Protein AF-A0A136WGT8-F1 (afdb_monomer)

Foldseek 3Di:
DVVVVCVVCVVVVVVVVLVVLLVPLADDDPVCPDDDDDDPVSVVSYPD

Sequence (48 aa):
MKKALLYKWSSVLTAFAVLITTWSANTACTFVTHQPKLPEAAKKLRKF

pLDDT: mean 76.8, std 11.14, range [54.19, 92.88]

Solvent-accessible surface area (backbone atoms only — not comparable to full-atom values): 3039 Å² total; per-residue (Å²): 115,72,66,62,54,50,63,74,41,40,66,59,53,51,54,49,51,50,50,53,49,33,49,56,60,60,46,80,56,88,87,48,86,82,64,76,82,77,56,75,77,54,53,76,52,31,91,116

InterPro domains:
  IPR009229 AgrD, cyclic lactone autoinducer peptide [TIGR04223] (8-44)

Organism: NCBI:txid36847

Structure (mmCIF, N/CA/C/O backbone):
data_AF-A0A136WGT8-F1
#
_entry.id   AF-A0A136WGT8-F1
#
loop_
_atom_site.group_PDB
_atom_site.id
_atom_site.type_symbol
_atom_site.label_atom_id
_atom_site.label_alt_id
_atom_site.label_c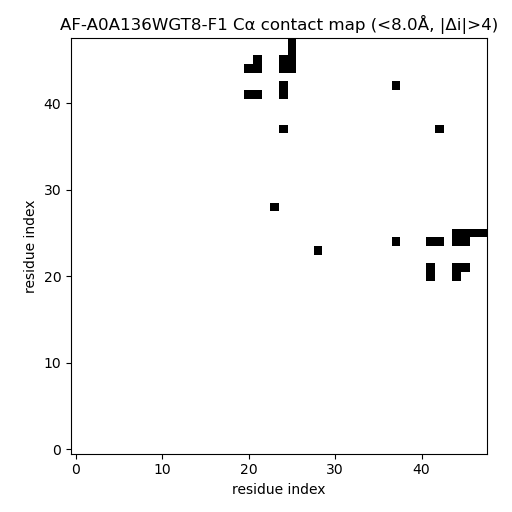omp_id
_atom_site.label_asym_id
_atom_site.label_entity_id
_atom_site.label_seq_id
_atom_site.pdbx_PDB_ins_code
_atom_site.Cartn_x
_atom_site.Cartn_y
_atom_site.Cartn_z
_atom_site.occupancy
_atom_site.B_iso_or_equiv
_atom_site.auth_seq_id
_atom_site.auth_comp_id
_atom_site.auth_asym_id
_atom_site.auth_atom_id
_atom_site.pdbx_PDB_model_num
ATOM 1 N N . MET A 1 1 ? -18.598 -8.559 17.490 1.00 54.19 1 MET A N 1
ATOM 2 C CA . MET A 1 1 ? -17.324 -8.054 18.064 1.00 54.19 1 MET A CA 1
ATOM 3 C C . MET A 1 1 ? -16.165 -7.956 17.057 1.00 54.19 1 MET A C 1
ATOM 5 O O . MET A 1 1 ? -15.485 -6.942 17.068 1.00 54.19 1 MET A O 1
ATOM 9 N N . LYS A 1 2 ? -15.959 -8.919 16.139 1.00 58.81 2 LYS A N 1
ATOM 10 C CA . LYS A 1 2 ? -14.826 -8.915 15.175 1.00 58.81 2 LYS A CA 1
ATOM 11 C C . LYS A 1 2 ? -14.775 -7.691 14.237 1.00 58.81 2 LYS A C 1
ATOM 13 O O . LYS A 1 2 ? -13.726 -7.084 14.071 1.00 58.81 2 LYS A O 1
ATOM 18 N N . LYS A 1 3 ? -15.920 -7.286 13.669 1.00 59.19 3 LYS A N 1
ATOM 19 C CA . LYS A 1 3 ? -16.001 -6.142 12.737 1.00 59.19 3 LYS A CA 1
ATOM 20 C C . LYS A 1 3 ? -15.679 -4.802 13.410 1.00 59.19 3 LYS A C 1
ATOM 22 O O . LYS A 1 3 ? -14.976 -3.990 12.833 1.00 59.19 3 LYS A O 1
ATOM 27 N N . ALA A 1 4 ? -16.135 -4.597 14.647 1.00 65.12 4 ALA A N 1
ATOM 28 C CA . ALA A 1 4 ? -15.886 -3.364 15.397 1.00 65.12 4 ALA A CA 1
ATOM 29 C C . ALA A 1 4 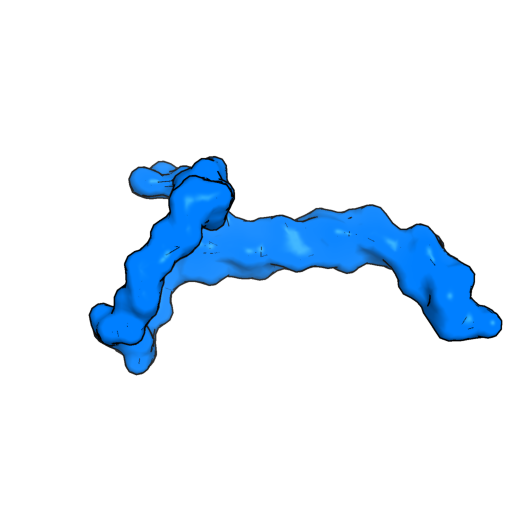? -14.395 -3.162 15.715 1.00 65.12 4 ALA A C 1
ATOM 31 O O . ALA A 1 4 ? -13.905 -2.039 15.662 1.00 65.12 4 ALA A O 1
ATOM 32 N N . LEU A 1 5 ? -13.665 -4.251 15.987 1.00 67.94 5 LEU A N 1
ATOM 33 C CA . LEU A 1 5 ? -12.214 -4.211 16.170 1.00 67.94 5 LEU A CA 1
ATOM 34 C C . LEU A 1 5 ? -11.501 -3.827 14.863 1.00 67.94 5 LEU A C 1
ATOM 36 O O . LEU A 1 5 ? -10.641 -2.954 14.877 1.00 67.94 5 LEU A O 1
ATOM 40 N N . LEU A 1 6 ? -11.914 -4.403 13.728 1.00 74.69 6 LEU A N 1
ATOM 41 C CA . LEU A 1 6 ? -11.377 -4.041 12.411 1.00 74.69 6 LEU A CA 1
ATOM 42 C C . LEU A 1 6 ? -11.654 -2.576 12.052 1.00 74.69 6 LEU A C 1
ATOM 44 O O . LEU A 1 6 ? -10.763 -1.911 11.542 1.00 74.69 6 LEU A O 1
ATOM 48 N N . TYR A 1 7 ? -12.840 -2.045 12.364 1.00 78.50 7 TYR A N 1
ATOM 49 C CA . TYR A 1 7 ? -13.148 -0.624 12.160 1.00 78.50 7 TYR A CA 1
ATOM 50 C C . TYR A 1 7 ? -12.328 0.298 13.068 1.00 78.50 7 TYR A C 1
ATOM 52 O O . TYR A 1 7 ? -11.912 1.361 12.621 1.00 78.50 7 TYR A O 1
ATOM 60 N N . LYS A 1 8 ? -12.051 -0.107 14.315 1.00 80.88 8 LYS A N 1
ATOM 61 C CA . LYS A 1 8 ? -11.213 0.666 15.248 1.00 80.88 8 LYS A CA 1
ATOM 62 C C . LYS A 1 8 ? -9.755 0.769 14.794 1.00 80.88 8 LYS A C 1
ATOM 64 O O . LYS A 1 8 ? -9.121 1.791 15.020 1.00 80.88 8 LYS A O 1
ATOM 69 N N . TRP A 1 9 ? -9.236 -0.282 14.164 1.00 87.00 9 TRP A N 1
ATOM 70 C CA . TRP A 1 9 ? -7.844 -0.365 13.712 1.00 87.00 9 TRP A CA 1
ATOM 71 C C . TRP A 1 9 ? -7.685 -0.144 12.204 1.00 87.00 9 TRP A C 1
ATOM 73 O O . TRP A 1 9 ? -6.569 -0.214 11.692 1.00 87.00 9 TRP A O 1
ATOM 83 N N . SER A 1 10 ? -8.772 0.150 11.484 1.00 86.12 10 SER A N 1
ATOM 84 C CA . SER A 1 10 ? -8.785 0.252 10.020 1.00 86.12 10 SER A CA 1
ATOM 85 C C . SER A 1 10 ? -7.776 1.277 9.510 1.00 86.12 1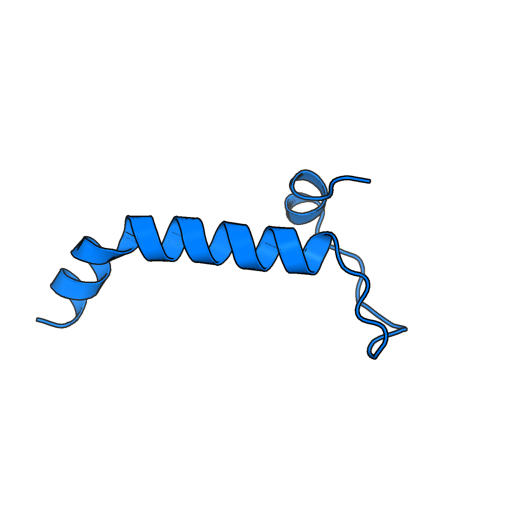0 SER A C 1
ATOM 87 O O . SER A 1 10 ? -7.051 0.999 8.560 1.00 86.12 10 SER A O 1
ATOM 89 N N . SER A 1 11 ? -7.665 2.425 10.182 1.00 87.56 11 SER A N 1
ATOM 90 C CA . SER A 1 11 ? -6.707 3.475 9.831 1.00 87.56 11 SER A CA 1
ATOM 91 C C . SER A 1 11 ? -5.258 3.013 9.997 1.00 87.56 11 SER A C 1
ATOM 93 O O . SER A 1 11 ? -4.428 3.269 9.129 1.00 87.56 11 SER A O 1
ATOM 95 N N . VAL A 1 12 ? -4.952 2.299 11.085 1.00 92.88 12 VAL A N 1
ATOM 96 C CA . VAL A 1 12 ? -3.604 1.772 11.354 1.00 92.88 12 VAL A CA 1
ATOM 97 C C . VAL A 1 12 ? -3.250 0.696 10.333 1.00 92.88 12 VAL A C 1
ATOM 99 O O . VAL A 1 12 ? -2.174 0.736 9.746 1.00 92.88 12 VAL A O 1
ATOM 102 N N . LEU A 1 13 ? -4.179 -0.222 10.061 1.00 90.75 13 LEU A N 1
ATOM 103 C CA . LEU A 1 13 ? -4.004 -1.270 9.056 1.00 90.75 13 LEU A CA 1
ATOM 104 C C . LEU A 1 13 ? -3.826 -0.686 7.650 1.00 90.75 13 LEU A C 1
ATOM 106 O O . LEU A 1 13 ? -2.995 -1.174 6.890 1.00 90.75 13 LEU A O 1
ATOM 110 N N . THR A 1 14 ? -4.553 0.384 7.322 1.00 90.25 14 THR A N 1
ATOM 111 C CA . THR A 1 14 ? -4.423 1.081 6.035 1.00 90.25 14 THR A CA 1
ATOM 112 C C . THR A 1 14 ? -3.044 1.723 5.900 1.00 90.25 14 THR A C 1
ATOM 114 O O . THR A 1 14 ? -2.359 1.493 4.906 1.00 90.25 14 THR A O 1
ATOM 117 N N . ALA A 1 15 ? -2.588 2.466 6.914 1.00 91.25 15 ALA A N 1
ATOM 118 C CA . ALA A 1 15 ? -1.252 3.063 6.914 1.00 91.25 15 ALA A CA 1
ATOM 119 C C . ALA A 1 15 ? -0.148 1.995 6.818 1.00 91.25 15 ALA A C 1
ATOM 121 O O . ALA A 1 15 ? 0.808 2.140 6.056 1.00 91.25 15 ALA A O 1
ATOM 122 N N . PHE A 1 16 ? -0.308 0.886 7.540 1.00 92.50 16 PHE A N 1
ATOM 123 C CA . PHE A 1 16 ? 0.645 -0.218 7.536 1.00 92.50 16 PHE A CA 1
ATOM 124 C C . PHE A 1 16 ? 0.711 -0.930 6.177 1.00 92.50 16 PHE A C 1
ATOM 126 O O . PHE A 1 16 ? 1.799 -1.199 5.670 1.00 92.50 16 PHE A O 1
ATOM 133 N N . ALA A 1 17 ? -0.438 -1.165 5.536 1.00 89.19 17 ALA A N 1
ATOM 134 C CA . ALA A 1 17 ? -0.499 -1.732 4.191 1.00 89.19 17 ALA A CA 1
ATOM 135 C C . ALA A 1 17 ? 0.197 -0.831 3.158 1.00 89.19 17 ALA A C 1
ATOM 137 O O . ALA A 1 17 ? 0.942 -1.325 2.307 1.00 89.19 17 ALA A O 1
ATOM 138 N N . VAL A 1 18 ? 0.010 0.490 3.255 1.00 88.44 18 VAL A N 1
ATOM 139 C CA . VAL A 1 18 ? 0.693 1.460 2.384 1.00 88.44 18 VAL A CA 1
ATOM 140 C C . VAL A 1 18 ? 2.204 1.436 2.616 1.00 88.44 18 VAL 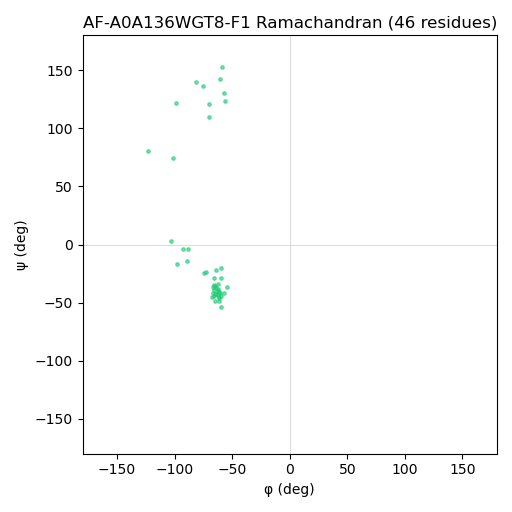A C 1
ATOM 142 O O . VAL A 1 18 ? 2.955 1.423 1.640 1.00 88.44 18 VAL A O 1
ATOM 145 N N . LEU A 1 19 ? 2.667 1.364 3.868 1.00 88.75 19 LEU A N 1
ATOM 146 C CA . LEU A 1 19 ? 4.096 1.266 4.194 1.00 88.75 19 LEU A CA 1
ATOM 147 C C . LEU A 1 19 ? 4.740 0.003 3.617 1.00 88.75 19 LEU A C 1
ATOM 149 O O . LEU A 1 19 ? 5.769 0.102 2.951 1.00 88.75 19 LEU A O 1
ATOM 153 N N . ILE A 1 20 ? 4.122 -1.166 3.810 1.00 86.31 20 ILE A N 1
ATOM 154 C CA . ILE A 1 20 ? 4.624 -2.435 3.257 1.00 86.31 20 ILE A CA 1
ATOM 155 C C . ILE A 1 20 ? 4.659 -2.378 1.729 1.00 86.31 20 ILE A C 1
ATOM 157 O O . ILE A 1 20 ? 5.660 -2.746 1.115 1.00 86.31 20 ILE A O 1
ATOM 161 N N . THR A 1 21 ? 3.588 -1.877 1.108 1.00 86.19 21 THR A N 1
ATOM 162 C CA . THR A 1 21 ? 3.505 -1.765 -0.355 1.00 86.19 21 THR A CA 1
ATOM 163 C C . THR A 1 21 ? 4.596 -0.838 -0.882 1.00 86.19 21 THR A C 1
ATOM 165 O O . THR A 1 21 ? 5.318 -1.201 -1.806 1.00 86.19 21 THR A O 1
ATOM 168 N N . THR A 1 22 ? 4.784 0.318 -0.247 1.00 86.06 22 THR A N 1
ATOM 169 C CA . THR A 1 22 ? 5.830 1.288 -0.596 1.00 86.06 22 THR A CA 1
ATOM 170 C C . THR A 1 22 ? 7.224 0.691 -0.426 1.00 86.06 22 THR A C 1
ATOM 172 O O . THR A 1 22 ? 8.069 0.857 -1.301 1.00 86.06 22 THR A O 1
ATOM 175 N N . TRP A 1 23 ? 7.479 -0.043 0.659 1.00 83.62 23 TRP A N 1
ATOM 176 C CA . TRP A 1 23 ? 8.749 -0.740 0.866 1.00 83.62 23 TRP A CA 1
ATOM 177 C C . TRP A 1 23 ? 8.987 -1.747 -0.263 1.00 83.62 23 TRP A C 1
ATOM 179 O O . TRP A 1 23 ? 10.003 -1.664 -0.955 1.00 83.62 23 TRP A O 1
ATOM 189 N N . SER A 1 24 ? 8.030 -2.643 -0.505 1.00 80.50 24 SER A N 1
ATOM 190 C CA . SER A 1 24 ? 8.139 -3.688 -1.530 1.00 80.50 24 SER A CA 1
ATOM 191 C C . SER A 1 24 ? 8.279 -3.137 -2.955 1.00 80.50 24 SER A C 1
ATOM 193 O O . SER A 1 24 ? 9.016 -3.701 -3.751 1.00 80.50 24 SER A O 1
ATOM 195 N N . ALA A 1 25 ? 7.640 -2.007 -3.276 1.00 80.94 25 ALA A N 1
ATOM 196 C CA . ALA A 1 25 ? 7.743 -1.357 -4.585 1.00 80.94 25 ALA A CA 1
ATOM 197 C C . ALA A 1 25 ? 9.107 -0.679 -4.812 1.00 80.94 25 ALA A C 1
ATOM 199 O O . ALA A 1 25 ? 9.511 -0.469 -5.957 1.00 80.94 25 ALA A O 1
ATOM 200 N N . ASN A 1 26 ? 9.806 -0.327 -3.728 1.00 80.38 26 ASN A N 1
ATOM 201 C CA . ASN A 1 26 ? 11.116 0.327 -3.746 1.00 80.38 26 ASN A CA 1
ATOM 202 C C . ASN A 1 26 ? 12.293 -0.634 -3.562 1.00 80.38 26 ASN A C 1
ATOM 204 O O . ASN A 1 26 ? 13.426 -0.273 -3.872 1.00 80.38 26 ASN A O 1
ATOM 208 N N . THR A 1 27 ? 12.043 -1.845 -3.068 1.00 75.62 27 THR A N 1
ATOM 209 C CA . THR A 1 27 ? 13.056 -2.900 -2.982 1.00 75.62 27 THR A CA 1
ATOM 210 C C . THR A 1 27 ? 12.901 -3.852 -4.155 1.00 75.62 27 THR A C 1
ATOM 212 O O . THR A 1 27 ? 11.860 -4.474 -4.335 1.00 75.62 27 THR A O 1
ATOM 215 N N . ALA A 1 28 ? 13.958 -4.010 -4.949 1.00 65.25 28 ALA A N 1
ATOM 216 C CA . ALA A 1 28 ? 14.041 -5.143 -5.856 1.00 65.25 28 ALA A CA 1
ATOM 217 C C . ALA A 1 28 ? 14.254 -6.402 -5.005 1.00 65.25 28 ALA A C 1
ATOM 219 O O . ALA A 1 28 ? 15.208 -6.476 -4.228 1.00 65.25 28 ALA A O 1
ATOM 220 N N . CYS A 1 29 ? 13.351 -7.377 -5.097 1.00 63.28 29 CYS A N 1
ATOM 221 C CA . CYS A 1 29 ? 13.539 -8.641 -4.399 1.00 63.28 29 CYS A CA 1
ATOM 222 C C . CYS A 1 29 ? 14.692 -9.389 -5.082 1.00 63.28 29 CYS A C 1
ATOM 224 O O . CYS A 1 29 ? 14.540 -9.853 -6.209 1.00 63.28 29 CYS A O 1
ATOM 226 N N . THR A 1 30 ? 15.843 -9.519 -4.420 1.00 58.88 30 THR A N 1
ATOM 227 C CA . THR A 1 30 ? 17.020 -10.228 -4.964 1.00 58.88 30 THR A CA 1
ATOM 228 C C . THR A 1 30 ? 16.737 -11.696 -5.299 1.00 58.88 30 THR A C 1
ATOM 230 O O . THR A 1 30 ? 17.444 -12.280 -6.112 1.00 58.88 30 THR A O 1
ATOM 233 N N . PHE A 1 31 ? 15.685 -12.279 -4.716 1.00 56.59 31 PHE A N 1
ATOM 234 C CA . PHE A 1 31 ? 15.263 -13.666 -4.933 1.00 56.59 31 PHE A CA 1
ATOM 235 C C . PHE A 1 31 ? 14.271 -13.857 -6.090 1.00 56.59 31 PHE A C 1
ATOM 237 O O . PHE A 1 31 ? 14.066 -14.985 -6.528 1.00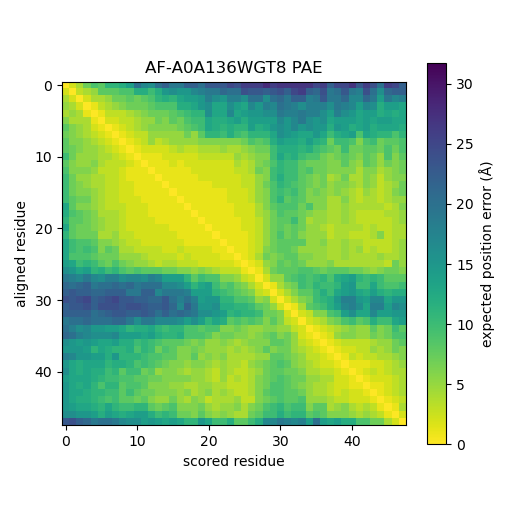 56.59 31 PHE A O 1
ATOM 244 N N . VAL A 1 32 ? 13.657 -12.785 -6.603 1.00 58.97 32 VAL A N 1
ATOM 245 C CA . VAL A 1 32 ? 12.669 -12.858 -7.690 1.00 58.97 32 VAL A CA 1
ATOM 246 C C . VAL A 1 32 ? 13.149 -11.972 -8.832 1.00 58.97 32 VAL A C 1
ATOM 248 O O . VAL A 1 32 ? 12.723 -10.832 -8.992 1.00 58.97 32 VAL A O 1
ATOM 251 N N . THR A 1 33 ? 14.072 -12.512 -9.626 1.00 59.94 33 THR A N 1
ATOM 252 C CA . THR A 1 33 ? 14.648 -11.833 -10.798 1.00 59.94 33 THR A CA 1
ATOM 253 C C . THR A 1 33 ? 13.612 -11.592 -11.901 1.00 59.94 33 THR A C 1
ATOM 255 O O . THR A 1 33 ? 13.693 -10.594 -12.612 1.00 59.94 33 THR A O 1
ATOM 258 N N . HIS A 1 34 ? 12.587 -12.447 -11.997 1.00 66.38 34 HIS A N 1
ATOM 259 C CA . HIS A 1 34 ? 11.404 -12.245 -12.836 1.00 66.38 34 HIS A CA 1
ATOM 260 C C . HIS A 1 34 ? 10.214 -11.761 -12.001 1.00 66.38 34 HIS A C 1
ATOM 262 O O . HIS A 1 34 ? 9.273 -12.505 -11.726 1.00 66.38 34 HIS A O 1
ATOM 268 N N . GLN A 1 35 ? 10.239 -10.495 -11.584 1.00 66.44 35 GLN A N 1
ATOM 269 C CA . GLN A 1 35 ? 9.027 -9.863 -11.066 1.00 66.44 35 GLN A CA 1
ATOM 270 C C . GLN A 1 35 ? 8.075 -9.518 -12.224 1.00 66.44 35 GLN A C 1
ATOM 272 O O . GLN A 1 35 ? 8.522 -8.993 -13.250 1.00 66.44 35 GLN A O 1
ATOM 277 N N . PRO A 1 36 ? 6.761 -9.785 -12.085 1.00 75.81 36 PRO A N 1
ATOM 278 C CA . PRO A 1 36 ? 5.777 -9.278 -13.031 1.00 75.81 36 PRO A CA 1
ATOM 279 C C . PRO A 1 36 ? 5.836 -7.748 -13.066 1.00 75.81 36 PRO A C 1
ATOM 281 O O . PRO A 1 36 ? 6.214 -7.095 -12.090 1.00 75.81 36 PRO A O 1
ATOM 284 N N . LYS A 1 37 ? 5.461 -7.163 -14.207 1.00 77.56 37 LYS A N 1
ATOM 285 C CA . LYS A 1 37 ?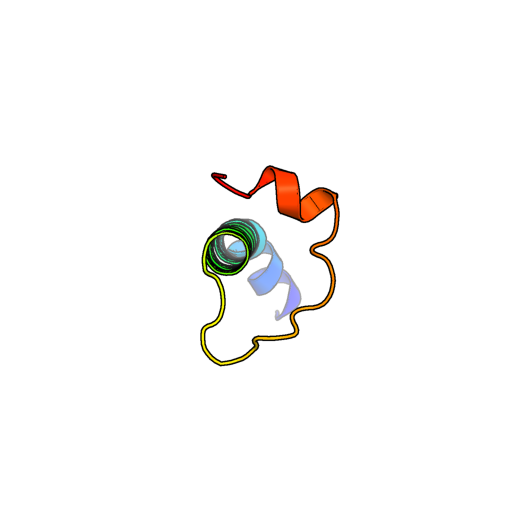 5.509 -5.712 -14.405 1.00 77.56 37 LYS A CA 1
ATOM 286 C C . LYS A 1 37 ? 4.691 -5.014 -13.314 1.00 77.56 37 LYS A C 1
ATOM 288 O O . LYS A 1 37 ? 3.509 -5.305 -13.146 1.00 77.56 37 LYS A O 1
ATOM 293 N N . LEU A 1 38 ? 5.335 -4.108 -12.576 1.00 77.19 38 LEU A N 1
ATOM 294 C CA . LEU A 1 38 ? 4.708 -3.404 -11.459 1.00 77.19 38 LEU A CA 1
ATOM 295 C C . LEU A 1 38 ? 3.446 -2.665 -11.948 1.00 77.19 38 LEU A C 1
ATOM 297 O O . LEU A 1 38 ? 3.536 -1.934 -12.944 1.00 77.19 38 LEU A O 1
ATOM 301 N N . PRO A 1 39 ? 2.290 -2.815 -11.277 1.00 82.69 39 PRO A N 1
ATOM 302 C CA . P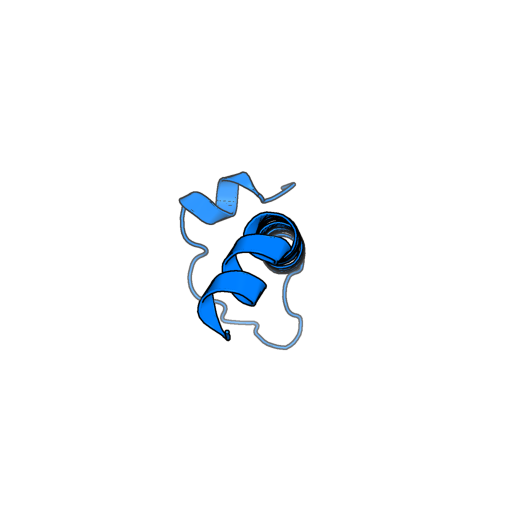RO A 1 39 ? 1.069 -2.128 -11.685 1.00 82.69 39 PRO A CA 1
ATOM 303 C C . PRO A 1 39 ? 1.253 -0.604 -11.642 1.00 82.69 39 PRO A C 1
ATOM 305 O O . PRO A 1 39 ? 1.894 -0.076 -10.732 1.00 82.69 39 PRO A O 1
ATOM 308 N N . GLU A 1 40 ? 0.659 0.118 -12.602 1.00 83.00 40 GLU A N 1
ATOM 309 C CA . GLU A 1 40 ? 0.828 1.578 -12.764 1.00 83.00 40 GLU A CA 1
ATOM 310 C C . GLU A 1 40 ? 0.508 2.366 -11.483 1.00 83.00 40 GLU A C 1
ATOM 312 O O . GLU A 1 40 ? 1.188 3.333 -11.149 1.00 83.00 40 GLU A O 1
ATOM 317 N N . ALA A 1 41 ? -0.490 1.921 -10.716 1.00 82.31 41 ALA A N 1
ATOM 318 C CA . ALA A 1 41 ? -0.854 2.545 -9.447 1.00 82.31 41 ALA A CA 1
ATOM 319 C C . ALA A 1 41 ? 0.263 2.451 -8.390 1.00 82.31 41 ALA A C 1
ATOM 321 O O . ALA A 1 41 ? 0.489 3.411 -7.658 1.00 82.31 41 ALA A O 1
ATOM 322 N N . ALA A 1 42 ? 0.992 1.331 -8.334 1.00 79.06 42 ALA A N 1
ATOM 323 C CA . ALA A 1 42 ? 2.088 1.134 -7.385 1.00 79.06 42 ALA A CA 1
ATOM 324 C C . ALA A 1 42 ? 3.346 1.920 -7.773 1.00 79.06 42 ALA A C 1
ATOM 326 O O . ALA A 1 42 ? 4.129 2.283 -6.897 1.00 79.06 42 ALA A O 1
ATOM 327 N N . LYS A 1 43 ? 3.522 2.259 -9.059 1.00 79.44 43 LYS A N 1
ATOM 328 C CA . LYS A 1 43 ? 4.636 3.114 -9.504 1.00 79.44 43 LYS A CA 1
ATOM 329 C C . LYS A 1 43 ? 4.613 4.494 -8.850 1.00 79.44 43 LYS A C 1
ATOM 331 O O . LYS A 1 43 ? 5.673 5.055 -8.615 1.00 79.44 43 LYS A O 1
ATOM 336 N N . LYS A 1 44 ? 3.433 5.010 -8.484 1.00 83.00 44 LYS A N 1
ATOM 337 C CA . LYS A 1 44 ? 3.300 6.279 -7.742 1.00 83.00 44 LYS A CA 1
ATOM 338 C C . LYS A 1 44 ? 3.921 6.234 -6.342 1.00 83.00 44 LYS A C 1
ATOM 340 O O . LYS A 1 44 ? 4.219 7.281 -5.784 1.00 83.00 44 LYS A O 1
ATOM 345 N N . LEU A 1 45 ? 4.085 5.039 -5.772 1.00 82.38 45 LEU A N 1
ATOM 346 C CA . LEU A 1 45 ? 4.728 4.814 -4.473 1.00 82.38 45 LEU A CA 1
ATOM 347 C C . LEU A 1 45 ? 6.234 4.529 -4.619 1.00 82.38 45 LEU A C 1
ATOM 349 O O . LEU A 1 45 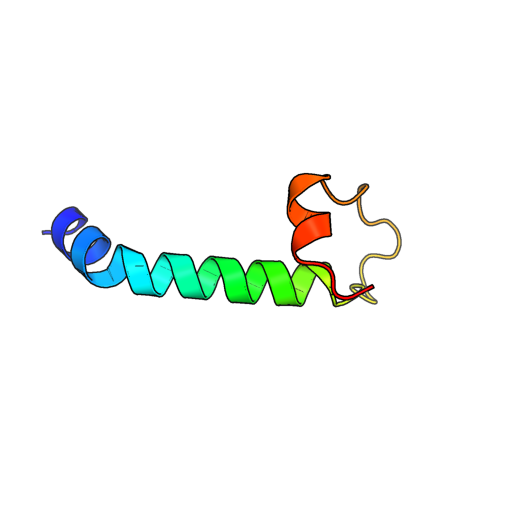? 6.938 4.369 -3.618 1.00 82.38 45 LEU A O 1
ATOM 353 N N . ARG A 1 46 ? 6.740 4.446 -5.858 1.00 75.38 46 ARG A N 1
ATOM 354 C CA . ARG A 1 46 ? 8.155 4.228 -6.138 1.00 75.38 46 ARG A CA 1
ATOM 355 C C . ARG A 1 46 ? 8.916 5.549 -6.026 1.00 75.38 46 ARG A C 1
ATOM 357 O O . ARG A 1 46 ? 8.444 6.595 -6.454 1.00 75.38 46 ARG A O 1
ATOM 364 N N . LYS A 1 47 ? 10.107 5.487 -5.442 1.00 68.88 47 LYS A N 1
ATOM 365 C CA . LYS A 1 47 ? 11.025 6.608 -5.220 1.00 68.88 47 LYS A CA 1
ATOM 366 C C . LYS A 1 47 ? 11.976 6.837 -6.408 1.00 68.88 47 LYS A C 1
ATOM 368 O O . LYS A 1 47 ? 12.753 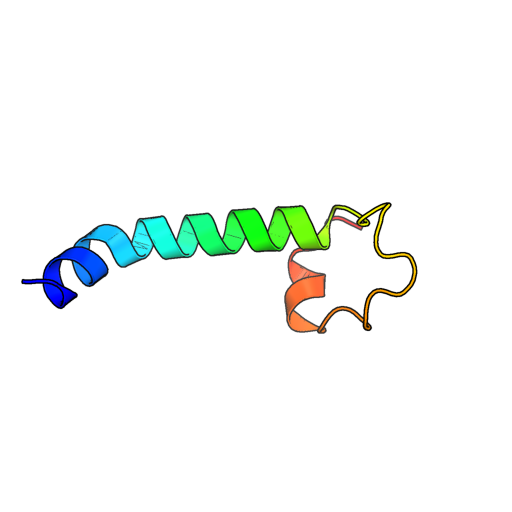7.783 -6.370 1.00 68.88 47 LYS A O 1
ATOM 373 N N . PHE A 1 48 ? 11.913 5.972 -7.426 1.00 60.16 48 PHE A N 1
ATOM 374 C CA . PHE A 1 48 ? 12.762 5.943 -8.621 1.00 60.16 48 PHE A CA 1
ATOM 375 C C . PHE A 1 48 ? 11.927 5.936 -9.898 1.00 60.16 48 PHE A C 1
ATOM 377 O O . PHE A 1 48 ? 10.780 5.440 -9.844 1.00 60.16 48 PHE A O 1
#

Radius of gyration: 14.42 Å; Cα contacts (8 Å, |Δi|>4): 16; chains: 1; bounding box: 34×20×32 Å

Secondary structure (DSSP, 8-state):
-HHHHHHHHHHHHHHHHHHHHHHHHHS--TT-SSPPPPPHHHHTT---

Mean predicted aligned error: 8.21 Å